Protein AF-A0A7H1QD44-F1 (afdb_monomer_lite)

pLDDT: mean 73.2, std 10.93, range [48.62, 91.38]

Structure (mmCIF, N/CA/C/O backbone):
data_AF-A0A7H1QD44-F1
#
_entry.id   AF-A0A7H1QD44-F1
#
loop_
_atom_site.group_PDB
_atom_site.id
_atom_site.type_symbol
_atom_site.label_atom_id
_atom_site.label_alt_id
_atom_site.label_comp_id
_atom_site.label_asym_id
_atom_site.label_entity_id
_atom_site.label_seq_id
_atom_site.pdbx_PDB_ins_code
_atom_site.Cartn_x
_atom_site.Cartn_y
_atom_site.Cartn_z
_atom_site.occupancy
_atom_site.B_iso_or_equiv
_atom_site.auth_seq_id
_atom_site.auth_comp_id
_atom_site.auth_asym_id
_atom_site.auth_atom_id
_atom_site.pdbx_PDB_model_num
ATOM 1 N N . MET A 1 1 ? -14.297 10.198 7.508 1.00 60.88 1 MET A N 1
ATOM 2 C CA . MET A 1 1 ? -14.849 9.160 6.610 1.00 60.88 1 MET A CA 1
ATOM 3 C C . MET A 1 1 ? -15.222 7.949 7.438 1.00 60.88 1 MET A C 1
ATOM 5 O O . MET A 1 1 ? -14.572 7.720 8.456 1.00 60.88 1 MET A O 1
ATOM 9 N N . ALA A 1 2 ? -16.260 7.212 7.052 1.00 79.75 2 ALA A N 1
ATOM 10 C CA . ALA A 1 2 ? -16.517 5.913 7.660 1.00 79.75 2 ALA A CA 1
ATOM 11 C C . ALA A 1 2 ? -15.478 4.899 7.153 1.00 79.75 2 ALA A C 1
ATOM 13 O O . ALA A 1 2 ? -15.004 5.015 6.026 1.00 79.75 2 ALA A O 1
ATOM 14 N N . VAL A 1 3 ? -15.144 3.883 7.958 1.00 79.19 3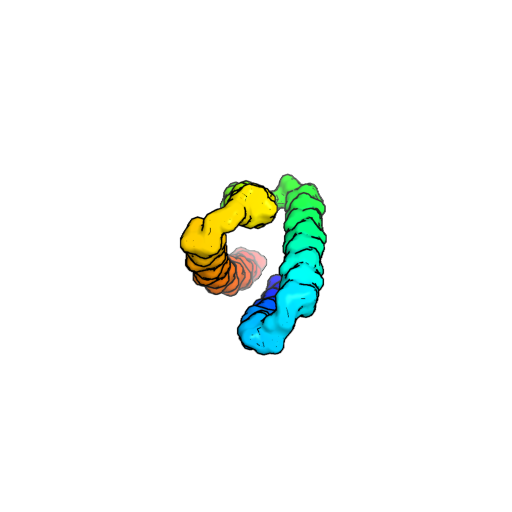 VAL A N 1
ATOM 15 C CA . VAL A 1 3 ? -14.226 2.806 7.529 1.00 79.19 3 VAL A CA 1
ATOM 16 C C . VAL A 1 3 ? -14.736 2.120 6.254 1.00 79.19 3 VAL A C 1
ATOM 18 O O . VAL A 1 3 ? -13.941 1.742 5.401 1.00 79.19 3 VAL A O 1
ATOM 21 N N . SER A 1 4 ? -16.059 2.045 6.072 1.00 79.56 4 SER A N 1
ATOM 22 C CA . SER A 1 4 ? -16.692 1.550 4.846 1.00 79.56 4 SER A CA 1
ATOM 23 C C . SER A 1 4 ? -16.313 2.347 3.596 1.00 79.56 4 SER A C 1
ATOM 25 O O . SER A 1 4 ? -16.087 1.745 2.551 1.00 79.56 4 SER A O 1
ATOM 27 N N . ASP A 1 5 ? -16.209 3.675 3.693 1.00 84.25 5 ASP A N 1
ATOM 28 C CA . ASP A 1 5 ? -15.870 4.536 2.550 1.00 84.25 5 ASP A CA 1
ATOM 29 C C . ASP A 1 5 ? -14.402 4.323 2.150 1.00 84.25 5 ASP A C 1
ATOM 31 O O . ASP A 1 5 ? -14.061 4.239 0.967 1.00 84.25 5 ASP A O 1
ATOM 35 N N . THR A 1 6 ? -13.531 4.158 3.150 1.00 84.06 6 THR A N 1
ATOM 36 C CA . THR A 1 6 ? -12.114 3.838 2.945 1.00 84.06 6 THR A CA 1
ATOM 37 C C . THR A 1 6 ? -11.934 2.448 2.327 1.00 84.06 6 THR A C 1
ATOM 39 O O . THR A 1 6 ? -11.115 2.287 1.425 1.00 84.06 6 THR A O 1
ATOM 42 N N . LEU A 1 7 ? -12.718 1.449 2.753 1.00 83.31 7 LEU A N 1
ATOM 43 C CA . LEU A 1 7 ? -12.699 0.103 2.165 1.00 83.31 7 LEU A CA 1
ATOM 44 C C . LEU A 1 7 ? -13.203 0.094 0.713 1.00 83.31 7 LEU A C 1
ATOM 46 O O . LEU A 1 7 ? -12.620 -0.590 -0.125 1.00 83.31 7 LEU A O 1
ATOM 50 N N . ALA A 1 8 ? -14.233 0.881 0.389 1.00 88.69 8 ALA A N 1
ATOM 51 C CA . ALA A 1 8 ? -14.693 1.043 -0.992 1.00 88.69 8 ALA A CA 1
ATOM 52 C C . ALA A 1 8 ? -13.599 1.664 -1.878 1.00 88.69 8 ALA A C 1
ATOM 54 O O . ALA A 1 8 ? -13.280 1.134 -2.941 1.00 88.69 8 ALA A O 1
ATOM 55 N N . THR A 1 9 ? -12.947 2.721 -1.386 1.00 86.56 9 THR A N 1
ATOM 56 C CA . THR A 1 9 ? -11.813 3.361 -2.073 1.00 86.56 9 THR A CA 1
ATOM 57 C C . THR A 1 9 ? -10.653 2.378 -2.284 1.00 86.56 9 THR A C 1
ATOM 59 O O . THR A 1 9 ? -10.023 2.368 -3.343 1.00 86.56 9 THR A O 1
ATOM 62 N N . LEU A 1 10 ? -10.366 1.523 -1.295 1.00 86.81 10 LEU A N 1
ATOM 63 C CA . LEU A 1 10 ? -9.350 0.475 -1.408 1.00 86.81 10 LEU A CA 1
ATOM 64 C C . LEU A 1 10 ? -9.691 -0.529 -2.516 1.00 86.81 10 LEU A C 1
ATOM 66 O O . LEU A 1 10 ? -8.816 -0.863 -3.312 1.00 86.81 10 LEU A O 1
ATOM 70 N N . ALA A 1 11 ? -10.947 -0.973 -2.598 1.00 88.88 11 ALA A N 1
ATOM 71 C CA . ALA A 1 11 ? -11.398 -1.903 -3.632 1.00 88.88 11 ALA A CA 1
ATOM 72 C C . ALA A 1 11 ? -11.245 -1.315 -5.045 1.00 88.88 11 ALA A C 1
ATOM 74 O O . ALA A 1 11 ? -10.734 -1.987 -5.941 1.00 88.88 11 ALA A O 1
ATOM 75 N N . GLU A 1 12 ? -11.616 -0.047 -5.237 1.00 91.38 12 GLU A N 1
ATOM 76 C CA . GLU A 1 12 ? -11.443 0.655 -6.516 1.00 91.38 12 GLU A CA 1
ATOM 77 C C . GLU A 1 12 ? -9.967 0.750 -6.923 1.00 91.38 12 GLU A C 1
ATOM 79 O O . GLU A 1 12 ? -9.608 0.441 -8.061 1.00 91.38 12 GLU A O 1
ATOM 84 N N . ARG A 1 13 ? -9.085 1.120 -5.984 1.00 87.50 13 ARG A N 1
ATOM 85 C CA . ARG A 1 13 ? -7.638 1.215 -6.237 1.00 87.50 13 ARG A CA 1
ATOM 86 C C . ARG A 1 13 ? -7.008 -0.142 -6.533 1.00 87.50 13 ARG A C 1
ATOM 88 O O . ARG A 1 13 ? -6.185 -0.237 -7.440 1.00 87.50 13 ARG A O 1
ATOM 95 N N . ALA A 1 14 ? -7.403 -1.185 -5.802 1.00 88.81 14 ALA A N 1
ATOM 96 C CA . ALA A 1 14 ? -6.942 -2.546 -6.052 1.00 88.81 14 ALA A CA 1
ATOM 97 C C . ALA A 1 14 ? -7.346 -3.012 -7.458 1.00 88.81 14 ALA A C 1
ATOM 99 O O . ALA A 1 14 ? -6.515 -3.562 -8.182 1.00 88.81 14 ALA A O 1
ATOM 100 N N . LYS A 1 15 ? -8.583 -2.714 -7.880 1.00 90.94 15 LYS A N 1
ATOM 101 C CA . LYS A 1 15 ? -9.054 -3.053 -9.225 1.00 90.94 15 LYS A CA 1
ATOM 102 C C . LYS A 1 15 ? -8.287 -2.304 -10.317 1.00 90.94 15 LYS A C 1
ATOM 104 O O . LYS A 1 15 ? -7.845 -2.914 -11.286 1.00 90.94 15 LYS A O 1
ATOM 109 N N . ALA A 1 16 ? -8.062 -1.003 -10.139 1.00 88.62 16 ALA A N 1
ATOM 110 C CA . ALA A 1 16 ? -7.262 -0.221 -11.080 1.00 88.62 16 ALA A CA 1
ATOM 111 C C . ALA A 1 16 ? -5.819 -0.755 -11.203 1.00 88.62 16 ALA A C 1
ATOM 113 O O . ALA A 1 16 ? -5.279 -0.826 -12.306 1.00 88.62 16 ALA A O 1
ATOM 114 N N . ALA A 1 17 ? -5.204 -1.173 -10.089 1.00 87.19 17 ALA A N 1
ATOM 115 C CA . ALA A 1 17 ? -3.869 -1.769 -10.095 1.00 87.19 17 ALA A CA 1
ATOM 116 C C . ALA A 1 17 ? -3.831 -3.111 -10.849 1.00 87.19 17 ALA A C 1
ATOM 118 O O . ALA A 1 17 ? -2.939 -3.315 -11.673 1.00 87.19 17 ALA A O 1
ATOM 119 N N . GLU A 1 18 ? -4.811 -3.995 -10.627 1.00 89.06 18 GLU A N 1
ATOM 120 C CA . GLU A 1 18 ? -4.971 -5.251 -11.379 1.00 89.06 18 GLU A CA 1
ATOM 121 C C . GLU A 1 18 ? -5.061 -4.990 -12.895 1.00 89.06 18 GLU A C 1
ATOM 123 O O . GLU A 1 18 ? -4.348 -5.605 -13.697 1.00 89.06 18 GLU A O 1
ATOM 128 N N . ASP A 1 19 ? -5.897 -4.030 -13.294 1.00 89.31 19 ASP A N 1
ATOM 129 C CA . ASP A 1 19 ? -6.106 -3.687 -14.699 1.00 89.31 19 ASP A CA 1
ATOM 130 C C . ASP A 1 19 ? -4.832 -3.099 -15.334 1.00 89.31 19 ASP A C 1
ATOM 132 O O . ASP A 1 19 ? -4.486 -3.453 -16.463 1.00 89.31 19 ASP A O 1
ATOM 136 N N . HIS A 1 20 ? -4.080 -2.253 -14.623 1.00 86.38 20 HIS A N 1
ATOM 137 C CA . HIS A 1 20 ? -2.807 -1.718 -15.122 1.00 86.38 20 HIS A CA 1
ATOM 138 C C . HIS A 1 20 ? -1.740 -2.807 -15.294 1.00 86.38 20 HIS A C 1
ATOM 140 O O . HIS A 1 20 ? -1.078 -2.852 -16.337 1.00 86.38 20 HIS A O 1
ATOM 146 N N . VAL A 1 21 ? -1.601 -3.704 -14.310 1.00 85.81 21 VAL A N 1
ATOM 147 C CA . VAL A 1 21 ? -0.623 -4.803 -14.339 1.00 85.81 21 VAL A CA 1
ATOM 148 C C . VAL A 1 21 ? -0.939 -5.788 -15.463 1.00 85.81 21 VAL A C 1
ATOM 150 O O . VAL A 1 21 ? -0.045 -6.149 -16.226 1.00 85.81 21 VAL A O 1
ATOM 153 N N . SER A 1 22 ? -2.205 -6.175 -15.641 1.00 86.00 22 SER A N 1
ATOM 154 C CA . SER A 1 22 ? -2.600 -7.093 -16.723 1.00 86.00 22 SER A CA 1
ATOM 155 C C . SER A 1 22 ? -2.311 -6.528 -18.120 1.00 86.00 22 SER A C 1
ATOM 157 O O . SER A 1 22 ? -1.925 -7.263 -19.031 1.00 86.00 22 SER A O 1
ATOM 159 N N . GLN A 1 23 ? -2.420 -5.209 -18.289 1.00 86.56 23 GLN A N 1
ATOM 160 C CA . GLN A 1 23 ? -2.113 -4.536 -19.548 1.00 86.56 23 GLN A CA 1
ATOM 161 C C . GLN A 1 23 ? -0.605 -4.374 -19.796 1.00 86.56 23 GLN A C 1
ATOM 163 O O . GLN A 1 23 ? -0.212 -4.174 -20.948 1.00 86.56 23 GLN A O 1
ATOM 168 N N . ALA A 1 24 ? 0.249 -4.470 -18.769 1.00 83.25 24 ALA A N 1
ATOM 169 C CA . ALA A 1 24 ? 1.694 -4.248 -18.886 1.00 83.25 24 ALA A CA 1
ATOM 170 C C . ALA A 1 24 ? 2.358 -5.161 -19.932 1.00 83.25 24 ALA A C 1
ATOM 172 O O . ALA A 1 24 ? 3.211 -4.705 -20.692 1.00 83.25 24 ALA A O 1
ATOM 173 N N . ALA A 1 25 ? 1.899 -6.412 -20.055 1.00 76.19 25 ALA A N 1
ATOM 174 C CA . ALA A 1 25 ? 2.408 -7.381 -21.031 1.00 76.19 25 ALA A CA 1
ATOM 175 C C . ALA A 1 25 ? 2.151 -6.987 -22.502 1.00 76.19 25 ALA A C 1
ATOM 177 O O . ALA A 1 25 ? 2.800 -7.507 -23.407 1.00 76.19 25 ALA A O 1
ATOM 178 N N . THR A 1 26 ? 1.205 -6.077 -22.753 1.00 82.12 26 THR A N 1
ATOM 179 C CA . THR A 1 26 ? 0.826 -5.622 -24.105 1.00 82.12 26 THR A CA 1
ATOM 180 C C . THR A 1 26 ? 1.455 -4.285 -24.504 1.00 82.12 26 THR A C 1
ATOM 182 O O . THR A 1 26 ? 1.296 -3.848 -25.644 1.00 82.12 26 THR A O 1
ATOM 185 N N . LYS A 1 27 ? 2.168 -3.625 -23.582 1.00 83.25 27 LYS A N 1
ATOM 186 C CA . LYS A 1 27 ? 2.701 -2.270 -23.767 1.00 83.25 27 LYS A CA 1
ATOM 187 C C . LYS A 1 27 ? 4.089 -2.288 -24.390 1.00 83.25 27 LYS A C 1
ATOM 189 O O . LYS A 1 27 ? 4.903 -3.176 -24.142 1.00 83.25 27 LYS A O 1
ATOM 194 N N . ASN A 1 28 ? 4.378 -1.264 -25.189 1.00 87.69 28 ASN A N 1
ATOM 195 C CA . ASN A 1 28 ? 5.745 -1.019 -25.633 1.00 87.69 28 ASN A CA 1
ATOM 196 C C . ASN A 1 28 ? 6.577 -0.384 -24.499 1.00 87.69 28 ASN A C 1
ATOM 198 O O . ASN A 1 28 ? 6.047 0.058 -23.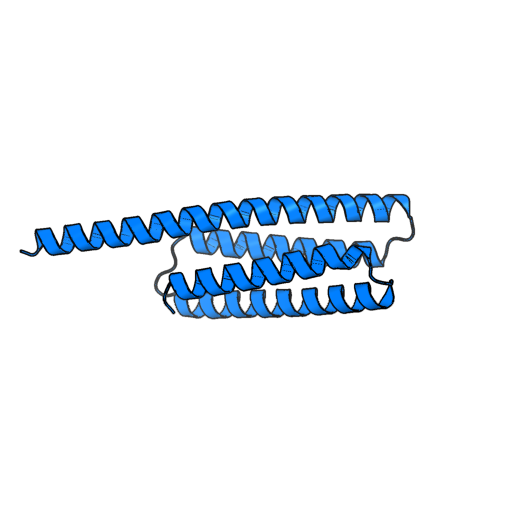478 1.00 87.69 28 ASN A O 1
ATOM 202 N N . ARG A 1 29 ? 7.901 -0.324 -24.680 1.00 78.06 29 ARG A N 1
ATOM 203 C CA . ARG A 1 29 ? 8.835 0.163 -23.652 1.00 78.06 29 ARG A CA 1
ATOM 204 C C . ARG A 1 29 ? 8.528 1.587 -23.173 1.00 78.06 29 ARG A C 1
ATOM 206 O O . ARG A 1 29 ? 8.649 1.850 -21.983 1.00 78.06 29 ARG A O 1
ATOM 213 N N . GLU A 1 30 ? 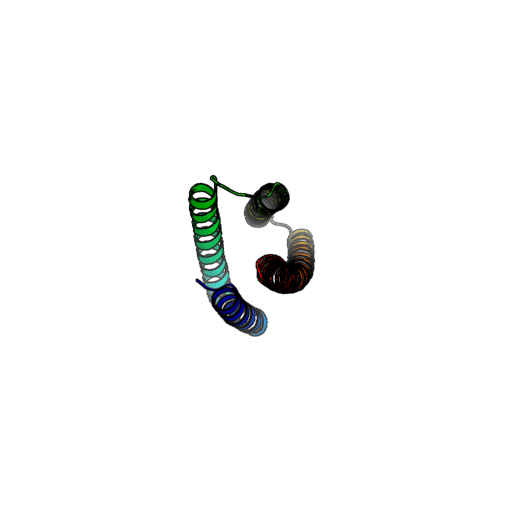8.166 2.492 -24.077 1.00 79.12 30 GLU A N 1
ATOM 214 C CA . GLU A 1 30 ? 7.896 3.898 -23.742 1.00 79.12 30 GLU A CA 1
ATOM 215 C C . GLU A 1 30 ? 6.602 4.040 -22.936 1.00 79.12 30 GLU A C 1
ATOM 217 O O . GLU A 1 30 ? 6.572 4.747 -21.931 1.00 79.12 30 GLU A O 1
ATOM 222 N N . GLN A 1 31 ? 5.558 3.305 -23.325 1.00 79.69 31 GLN A N 1
ATOM 223 C CA . GLN A 1 31 ? 4.289 3.249 -22.600 1.00 79.69 31 GLN A CA 1
ATOM 224 C C . GLN A 1 31 ? 4.470 2.660 -21.200 1.00 79.69 31 GLN A C 1
ATOM 226 O O . GLN A 1 31 ? 3.988 3.232 -20.226 1.00 79.69 31 GLN A O 1
ATOM 231 N N . LEU A 1 32 ? 5.207 1.550 -21.090 1.00 83.50 32 LEU A N 1
ATOM 232 C CA . LEU A 1 32 ? 5.486 0.922 -19.801 1.00 83.50 32 LEU A CA 1
ATOM 233 C C . LEU A 1 32 ? 6.319 1.841 -18.896 1.00 83.50 32 LEU A C 1
ATOM 235 O O . LEU A 1 32 ? 6.049 1.933 -17.704 1.00 83.50 32 LEU A O 1
ATOM 239 N N . GLN A 1 33 ? 7.294 2.565 -19.456 1.00 77.25 33 GLN A N 1
ATOM 240 C CA . GLN A 1 33 ? 8.093 3.529 -18.699 1.00 77.25 33 GLN A CA 1
ATOM 241 C C . GLN A 1 33 ? 7.230 4.666 -18.134 1.00 77.25 33 GLN A C 1
ATOM 243 O O . GLN A 1 33 ? 7.341 4.977 -16.950 1.00 77.25 33 GLN A O 1
ATOM 248 N N . ALA A 1 34 ? 6.339 5.241 -18.946 1.00 79.12 34 ALA A N 1
ATOM 249 C CA . ALA A 1 34 ? 5.442 6.308 -18.505 1.00 79.12 34 ALA A CA 1
ATOM 250 C C . ALA A 1 34 ? 4.500 5.854 -17.375 1.00 79.12 34 ALA A C 1
ATOM 252 O O . ALA A 1 34 ? 4.235 6.608 -16.440 1.00 79.12 34 ALA A O 1
ATOM 253 N N . GLU A 1 35 ? 4.014 4.613 -17.427 1.00 82.69 35 GLU A N 1
ATOM 254 C CA . GLU A 1 35 ? 3.172 4.062 -16.364 1.00 82.69 35 GLU A CA 1
ATOM 255 C C . GLU A 1 35 ? 3.932 3.760 -15.082 1.00 82.69 35 GLU A C 1
ATOM 257 O O . GLU A 1 35 ? 3.402 4.007 -14.002 1.00 82.69 35 GLU A O 1
ATOM 262 N N . VAL A 1 36 ? 5.174 3.281 -15.180 1.00 82.00 36 VAL A N 1
ATOM 263 C CA . VAL A 1 36 ? 6.046 3.106 -14.012 1.00 82.00 36 VAL A CA 1
ATOM 264 C C . VAL A 1 36 ? 6.293 4.446 -13.321 1.00 82.00 36 VAL A C 1
ATOM 266 O O . VAL A 1 36 ? 6.210 4.525 -12.095 1.00 82.00 36 VAL A O 1
ATOM 269 N N . ASP A 1 37 ? 6.566 5.503 -14.088 1.00 76.88 37 ASP A N 1
ATOM 270 C CA . ASP A 1 37 ? 6.800 6.835 -13.528 1.00 76.88 37 ASP A CA 1
ATOM 271 C C . ASP A 1 37 ? 5.528 7.396 -12.869 1.00 76.88 37 ASP A C 1
ATOM 273 O O . ASP A 1 37 ? 5.587 7.867 -11.733 1.00 76.88 37 ASP A O 1
ATOM 277 N N . ARG A 1 38 ? 4.359 7.231 -13.500 1.00 80.56 38 ARG A N 1
ATOM 278 C CA . ARG A 1 38 ? 3.072 7.618 -12.905 1.00 80.56 38 ARG A CA 1
ATOM 279 C C . ARG A 1 38 ? 2.751 6.835 -11.631 1.00 80.56 38 ARG A C 1
ATOM 281 O O . ARG A 1 38 ? 2.411 7.431 -10.616 1.00 80.56 38 ARG A O 1
ATOM 288 N N . ALA A 1 39 ? 2.892 5.510 -11.658 1.00 82.06 39 ALA A N 1
ATOM 289 C CA . ALA A 1 39 ? 2.645 4.663 -10.491 1.00 82.06 39 ALA A CA 1
ATOM 290 C C . ALA A 1 39 ? 3.566 5.038 -9.319 1.00 82.06 39 ALA A C 1
ATOM 292 O O . ALA A 1 39 ? 3.164 4.977 -8.157 1.00 82.06 39 ALA A O 1
ATOM 293 N N . ARG A 1 40 ? 4.797 5.469 -9.620 1.00 77.12 40 ARG A N 1
ATOM 294 C CA . ARG A 1 40 ? 5.734 5.982 -8.621 1.00 77.12 40 ARG A CA 1
ATOM 295 C C . ARG A 1 40 ? 5.258 7.298 -8.010 1.00 77.12 40 ARG A C 1
ATOM 297 O O . ARG A 1 40 ? 5.324 7.435 -6.790 1.00 77.12 40 ARG A O 1
ATOM 304 N N . GLU A 1 41 ? 4.812 8.248 -8.823 1.00 78.69 41 GLU A N 1
ATOM 305 C CA . GLU A 1 41 ? 4.272 9.525 -8.339 1.00 78.69 41 GLU A CA 1
ATOM 306 C C . GLU A 1 41 ? 3.029 9.310 -7.466 1.00 78.69 41 GLU A C 1
ATOM 308 O O . GLU A 1 41 ? 2.963 9.840 -6.356 1.00 78.69 41 GLU A O 1
ATOM 313 N N . ASP A 1 42 ? 2.105 8.452 -7.904 1.00 79.50 42 ASP A N 1
ATOM 314 C CA . ASP A 1 42 ? 0.894 8.105 -7.153 1.00 79.50 42 ASP A CA 1
ATOM 315 C C . ASP A 1 42 ? 1.239 7.456 -5.797 1.00 79.50 42 ASP A C 1
ATOM 317 O O . ASP A 1 42 ? 0.676 7.818 -4.758 1.00 79.50 42 ASP A O 1
ATOM 321 N N . ALA A 1 43 ? 2.214 6.539 -5.775 1.00 75.00 43 ALA A N 1
ATOM 322 C CA . ALA A 1 43 ? 2.687 5.907 -4.544 1.00 75.00 43 ALA A CA 1
ATOM 323 C C . ALA A 1 43 ? 3.343 6.914 -3.582 1.00 75.00 43 ALA A C 1
ATOM 325 O O . ALA A 1 43 ? 3.127 6.848 -2.370 1.00 75.00 43 ALA A O 1
ATOM 326 N N . GLN A 1 44 ? 4.125 7.864 -4.104 1.00 74.56 44 GLN A N 1
ATOM 327 C CA . GLN A 1 44 ? 4.743 8.922 -3.300 1.00 74.56 44 GLN A CA 1
ATOM 328 C C . GLN A 1 44 ? 3.703 9.885 -2.724 1.00 74.56 44 GLN A C 1
ATOM 330 O O . GLN A 1 44 ? 3.786 10.228 -1.543 1.00 74.56 44 GLN A O 1
ATOM 335 N N . ALA A 1 45 ? 2.710 10.281 -3.523 1.00 77.06 45 ALA A N 1
ATOM 336 C CA . ALA A 1 45 ? 1.610 11.124 -3.072 1.00 77.06 45 ALA A CA 1
ATOM 337 C C . ALA A 1 45 ? 0.824 10.448 -1.939 1.00 77.06 45 ALA A C 1
ATOM 339 O O . ALA A 1 45 ? 0.566 11.073 -0.911 1.00 77.06 45 ALA A O 1
ATOM 340 N N . GLN A 1 46 ? 0.532 9.150 -2.069 1.00 75.31 46 GLN A N 1
ATOM 341 C CA . GLN A 1 46 ? -0.149 8.409 -1.009 1.00 75.31 46 GLN A CA 1
ATOM 342 C C . GLN A 1 46 ? 0.686 8.218 0.254 1.00 75.31 46 GLN A C 1
ATOM 344 O O . GLN A 1 46 ? 0.165 8.331 1.363 1.00 75.31 46 GLN A O 1
ATOM 349 N N . ALA A 1 47 ? 1.991 7.983 0.121 1.00 69.75 47 ALA A N 1
ATOM 350 C CA . ALA A 1 47 ? 2.871 7.930 1.283 1.00 69.75 47 ALA A CA 1
ATOM 351 C C . ALA A 1 47 ? 2.908 9.273 2.040 1.00 69.75 47 ALA A C 1
ATOM 353 O O . ALA A 1 47 ? 2.944 9.276 3.272 1.00 69.75 47 ALA A O 1
ATOM 354 N N . ALA A 1 48 ? 2.867 10.402 1.323 1.00 71.06 48 ALA A N 1
ATOM 355 C CA . ALA A 1 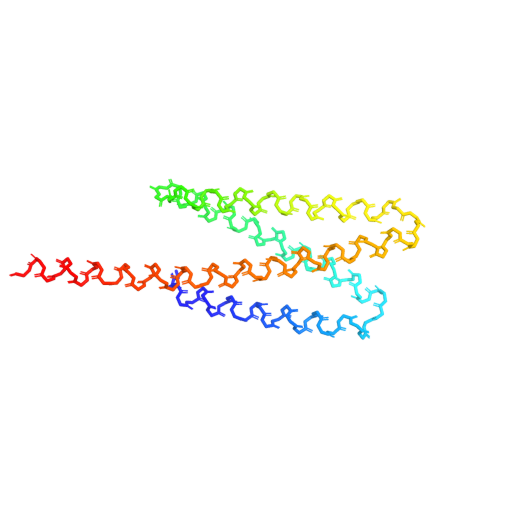48 ? 2.813 11.733 1.924 1.00 71.06 48 ALA A CA 1
ATOM 356 C C . ALA A 1 48 ? 1.478 11.990 2.648 1.00 71.06 48 ALA A C 1
ATOM 358 O O . ALA A 1 48 ? 1.492 12.428 3.798 1.00 71.06 48 ALA A O 1
ATOM 359 N N . GLU A 1 49 ? 0.346 11.642 2.030 1.00 73.44 49 GLU A N 1
ATOM 360 C CA . GLU A 1 49 ? -0.991 11.764 2.637 1.00 73.44 49 GLU A CA 1
ATOM 361 C C . GLU A 1 49 ? -1.117 10.909 3.913 1.00 73.44 49 GLU A C 1
ATOM 363 O O . GLU A 1 49 ? -1.631 11.354 4.945 1.00 73.44 49 GLU A O 1
ATOM 368 N N . LEU A 1 50 ? -0.563 9.691 3.897 1.00 68.81 50 LEU A N 1
ATOM 369 C CA . LEU A 1 50 ? -0.514 8.818 5.072 1.00 68.81 50 LEU A CA 1
ATOM 370 C C . LEU A 1 50 ? 0.351 9.402 6.204 1.00 68.81 50 LEU A C 1
ATOM 372 O O . LEU A 1 50 ? 0.060 9.219 7.387 1.00 68.81 50 LEU A O 1
ATOM 376 N N . GLN A 1 51 ? 1.439 10.090 5.859 1.00 65.12 51 GLN A N 1
ATOM 377 C CA . GLN A 1 51 ? 2.300 10.745 6.840 1.00 65.12 51 GLN A CA 1
ATOM 378 C C . GLN A 1 51 ? 1.623 11.972 7.468 1.00 65.12 51 GLN A C 1
ATOM 380 O O . GLN A 1 51 ? 1.800 12.208 8.663 1.00 65.12 51 GLN A O 1
ATOM 385 N N . GLU A 1 52 ? 0.865 12.741 6.688 1.00 68.81 52 GLU A N 1
ATOM 386 C CA . GLU A 1 52 ? 0.110 13.905 7.161 1.00 68.81 52 GLU A CA 1
ATOM 387 C C . GLU A 1 52 ? -1.039 13.486 8.086 1.00 68.81 52 GLU A C 1
ATOM 389 O O . GLU A 1 52 ? -1.083 13.901 9.244 1.00 68.81 52 GLU A O 1
ATOM 394 N N . SER A 1 53 ? -1.878 12.549 7.641 1.00 64.44 53 SER A N 1
ATOM 395 C CA . SER A 1 53 ? -3.000 12.024 8.435 1.00 64.44 53 SER A CA 1
ATOM 396 C C . SER A 1 53 ? -2.572 11.396 9.769 1.00 64.44 53 SER A C 1
ATOM 398 O O . SER A 1 53 ? -3.289 11.488 10.766 1.00 64.44 53 SER A O 1
ATOM 400 N N . ALA A 1 54 ? -1.384 10.792 9.834 1.00 58.34 54 ALA A N 1
ATOM 401 C CA . ALA A 1 54 ? -0.850 10.258 11.083 1.00 58.34 54 ALA A CA 1
ATOM 402 C C . ALA A 1 54 ? -0.333 11.324 12.057 1.00 58.34 54 ALA A C 1
ATOM 404 O O . ALA A 1 54 ? -0.392 11.103 13.264 1.00 58.34 54 ALA A O 1
ATOM 405 N N . ARG A 1 55 ? 0.150 12.472 11.569 1.00 61.09 55 ARG A N 1
ATOM 406 C CA . ARG A 1 55 ? 0.490 13.611 12.439 1.00 61.09 55 ARG A CA 1
ATOM 407 C C . ARG A 1 55 ? -0.768 14.216 13.055 1.00 61.09 55 ARG A C 1
ATOM 409 O O . ARG A 1 55 ? -0.772 14.554 14.231 1.00 61.09 55 ARG A O 1
ATOM 416 N N . ASP A 1 56 ? -1.863 14.255 12.304 1.00 57.56 56 ASP A N 1
ATOM 417 C CA . ASP A 1 56 ? -3.147 14.747 12.815 1.00 57.56 56 ASP A CA 1
ATOM 418 C C . ASP A 1 56 ? -3.786 13.787 13.833 1.00 57.56 56 ASP A C 1
ATOM 420 O O . ASP A 1 56 ? -4.477 14.210 14.763 1.00 57.56 56 ASP A O 1
ATOM 424 N N . ALA A 1 57 ? -3.532 12.483 13.697 1.00 55.53 57 ALA A N 1
ATOM 425 C CA . ALA A 1 57 ? -4.030 11.459 14.611 1.00 55.53 57 ALA A CA 1
ATOM 426 C C . ALA A 1 57 ? -3.183 11.286 15.892 1.00 55.53 57 ALA A C 1
ATOM 428 O O . ALA A 1 57 ? -3.607 10.552 16.790 1.00 55.53 57 ALA A O 1
ATOM 429 N N . GLU A 1 58 ? -2.044 11.983 16.026 1.00 48.62 58 GLU A N 1
ATOM 430 C CA . GLU A 1 58 ? -1.029 11.850 17.095 1.00 48.62 58 GLU A CA 1
ATOM 431 C C . GLU A 1 58 ? -1.583 12.002 18.533 1.00 48.62 58 GLU A C 1
ATOM 433 O O . GLU A 1 58 ? -0.941 11.608 19.503 1.00 48.62 58 GLU A O 1
ATOM 438 N N . ALA A 1 59 ? -2.832 12.444 18.69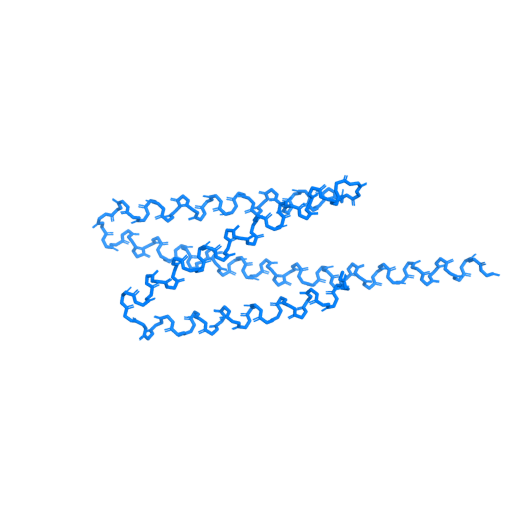9 1.00 50.69 59 ALA A N 1
ATOM 439 C CA . ALA A 1 59 ? -3.520 12.419 19.986 1.00 50.69 59 ALA A CA 1
ATOM 440 C C . ALA A 1 59 ? -3.943 11.011 20.479 1.00 50.69 59 ALA A C 1
ATOM 442 O O . ALA A 1 59 ? -4.164 10.864 21.683 1.00 50.69 59 ALA A O 1
ATOM 443 N N . LYS A 1 60 ? -4.099 9.983 19.618 1.00 49.84 60 LYS A N 1
ATOM 444 C CA . LYS A 1 60 ? -4.608 8.639 20.014 1.00 49.84 60 LYS A CA 1
ATOM 445 C C . LYS A 1 60 ? -4.181 7.482 19.091 1.00 49.84 60 LYS A C 1
ATOM 447 O O . LYS A 1 60 ? -5.007 6.654 18.707 1.00 49.84 60 LYS A O 1
ATOM 452 N N . ILE A 1 61 ? -2.912 7.392 18.721 1.00 53.84 61 ILE A N 1
ATOM 453 C CA . ILE A 1 61 ? -2.434 6.289 17.877 1.00 53.84 61 ILE A CA 1
ATOM 454 C C . ILE A 1 61 ? -2.016 5.087 18.741 1.00 53.84 61 ILE A C 1
ATOM 456 O O . ILE A 1 61 ? -1.211 5.229 19.660 1.00 53.84 61 ILE A O 1
ATOM 460 N N . SER A 1 62 ? -2.545 3.894 18.447 1.00 59.91 62 SER A N 1
ATOM 461 C CA . SER A 1 62 ? -2.086 2.638 19.055 1.00 59.91 62 SER A CA 1
ATOM 462 C C . SER A 1 62 ? -0.673 2.288 18.568 1.00 59.91 62 SER A C 1
ATOM 464 O O . SER A 1 62 ? -0.319 2.539 17.419 1.00 59.91 62 SER A O 1
ATOM 466 N N . GLN A 1 63 ? 0.148 1.682 19.429 1.00 58.47 63 GLN A N 1
ATOM 467 C CA . GLN A 1 63 ? 1.535 1.294 19.122 1.00 58.47 63 GLN A CA 1
ATOM 468 C C . GLN A 1 63 ? 1.666 0.477 17.816 1.00 58.47 63 GLN A C 1
ATOM 470 O O . GLN A 1 63 ? 2.598 0.691 17.044 1.00 58.47 63 GLN A O 1
ATOM 475 N N . TRP A 1 64 ? 0.669 -0.365 17.520 1.00 57.59 64 TRP A N 1
ATOM 476 C CA . TRP A 1 64 ? 0.549 -1.132 16.275 1.00 57.59 64 TRP A CA 1
ATOM 477 C C . TRP A 1 64 ? 0.581 -0.264 15.005 1.00 57.59 64 TRP A C 1
ATOM 479 O O . TRP A 1 64 ? 1.247 -0.598 14.026 1.00 57.59 64 TRP A O 1
ATOM 489 N N . TRP A 1 65 ? -0.088 0.890 15.013 1.00 57.22 65 TRP A N 1
ATOM 490 C CA . TRP A 1 65 ? -0.120 1.784 13.854 1.00 57.22 65 TRP A CA 1
ATOM 491 C C . TRP A 1 65 ? 1.224 2.485 13.618 1.00 57.22 65 TRP A C 1
ATOM 493 O O . TRP A 1 65 ? 1.642 2.663 12.473 1.00 57.22 65 TRP A O 1
ATOM 503 N N . ALA A 1 66 ? 1.944 2.834 14.689 1.00 62.47 66 ALA A N 1
ATOM 504 C CA . ALA A 1 66 ? 3.289 3.397 14.578 1.00 62.47 66 ALA A CA 1
ATOM 505 C C . ALA A 1 66 ? 4.279 2.391 13.956 1.00 62.47 66 ALA A C 1
ATOM 507 O O . ALA A 1 66 ? 5.091 2.765 13.103 1.00 62.47 66 ALA A O 1
ATOM 508 N N . GLU A 1 67 ? 4.169 1.112 14.327 1.00 64.06 67 GLU A N 1
ATOM 509 C CA . GLU A 1 67 ? 4.952 0.016 13.743 1.00 64.06 67 GLU A CA 1
ATOM 510 C C . GLU A 1 67 ? 4.607 -0.206 12.263 1.00 64.06 67 GLU A C 1
ATOM 512 O O . GLU A 1 67 ? 5.508 -0.308 11.426 1.00 64.06 67 GLU A O 1
ATOM 517 N N . MET A 1 68 ? 3.318 -0.184 11.905 1.00 64.94 68 MET A N 1
ATOM 518 C CA . MET A 1 68 ? 2.871 -0.304 10.514 1.00 64.94 68 MET A CA 1
ATOM 519 C C . MET A 1 68 ? 3.415 0.836 9.637 1.00 64.94 68 MET A C 1
ATOM 521 O O . MET A 1 68 ? 3.945 0.583 8.552 1.00 64.94 68 MET A O 1
ATOM 525 N N . GLN A 1 69 ? 3.385 2.083 10.122 1.00 61.50 69 GLN A N 1
ATOM 526 C CA . GLN A 1 69 ? 3.987 3.212 9.407 1.00 61.50 69 GLN A CA 1
ATOM 527 C C . GLN A 1 69 ? 5.500 3.070 9.229 1.00 61.50 69 GLN A C 1
ATOM 529 O O . GLN A 1 69 ? 6.042 3.447 8.188 1.00 61.50 69 GLN A O 1
ATOM 534 N N . GLN A 1 70 ? 6.209 2.564 10.240 1.00 67.94 70 GLN A N 1
ATOM 535 C CA . GLN A 1 70 ? 7.650 2.357 10.143 1.00 67.94 70 GLN A CA 1
ATOM 536 C C . GLN A 1 70 ? 7.989 1.267 9.121 1.00 67.94 70 GLN A C 1
ATOM 538 O O . GLN A 1 70 ? 8.877 1.477 8.293 1.00 67.94 70 GLN A O 1
ATOM 543 N N . ASN A 1 71 ? 7.248 0.158 9.117 1.00 66.56 71 ASN A N 1
ATOM 544 C CA . ASN A 1 71 ? 7.400 -0.891 8.110 1.00 66.56 71 ASN A CA 1
ATOM 545 C C . ASN A 1 71 ? 7.106 -0.380 6.696 1.00 66.56 71 ASN A C 1
ATOM 547 O O . ASN A 1 71 ? 7.878 -0.659 5.781 1.00 66.56 71 ASN A O 1
ATOM 551 N N . TRP A 1 72 ? 6.063 0.435 6.521 1.00 60.09 72 TRP A N 1
ATOM 552 C CA . TRP A 1 72 ? 5.748 1.060 5.235 1.00 60.09 72 TRP A CA 1
ATOM 553 C C . TRP A 1 72 ? 6.864 1.990 4.734 1.00 60.09 72 TRP A C 1
ATOM 555 O O . TRP A 1 72 ? 7.271 1.910 3.571 1.00 60.09 72 TRP A O 1
ATOM 565 N N . ARG A 1 73 ? 7.417 2.844 5.612 1.00 61.88 73 ARG A N 1
ATOM 566 C CA . ARG A 1 73 ? 8.558 3.717 5.273 1.00 61.88 73 ARG A CA 1
ATOM 567 C C . ARG A 1 73 ? 9.783 2.905 4.856 1.00 61.88 73 ARG A C 1
ATOM 569 O O . ARG A 1 73 ? 10.409 3.226 3.848 1.00 61.88 73 ARG A O 1
ATOM 576 N N . ASN A 1 74 ? 10.094 1.842 5.597 1.00 65.62 74 ASN A N 1
ATOM 577 C CA . ASN A 1 74 ? 11.212 0.953 5.285 1.00 65.62 74 ASN A CA 1
ATOM 578 C C . ASN A 1 74 ? 11.007 0.244 3.938 1.00 65.62 74 ASN A C 1
ATOM 580 O O . ASN A 1 74 ? 11.933 0.189 3.130 1.00 65.62 74 ASN A O 1
ATOM 584 N N . HIS A 1 75 ? 9.794 -0.245 3.669 1.00 63.53 75 HIS A N 1
ATOM 585 C CA . HIS A 1 75 ? 9.448 -0.890 2.404 1.00 63.53 75 HIS A CA 1
ATOM 586 C C . HIS A 1 75 ? 9.567 0.083 1.220 1.00 63.53 75 HIS A C 1
ATOM 588 O O . HIS A 1 75 ? 10.253 -0.211 0.244 1.00 63.53 75 HIS A O 1
ATOM 594 N N . THR A 1 76 ? 9.008 1.290 1.339 1.00 56.28 76 THR A N 1
ATOM 595 C CA . THR A 1 76 ? 9.074 2.328 0.293 1.00 56.28 76 THR A CA 1
ATOM 596 C C . THR A 1 76 ? 10.514 2.772 0.006 1.00 56.28 76 THR A C 1
ATOM 598 O O . THR A 1 76 ? 10.897 2.969 -1.153 1.00 56.28 76 THR A O 1
ATOM 601 N N . ALA A 1 77 ? 11.341 2.907 1.050 1.00 60.94 77 ALA A N 1
ATOM 602 C CA . ALA A 1 77 ? 12.757 3.240 0.915 1.00 60.94 77 ALA A CA 1
ATOM 603 C C . ALA A 1 77 ? 13.543 2.122 0.211 1.00 60.94 77 ALA A C 1
ATOM 605 O O . ALA A 1 77 ? 14.346 2.407 -0.679 1.00 60.94 77 ALA A O 1
ATOM 606 N N . LYS A 1 78 ? 13.268 0.856 0.557 1.00 62.38 78 LYS A N 1
ATOM 607 C CA . LYS A 1 78 ? 13.870 -0.313 -0.096 1.00 62.38 78 LYS A CA 1
ATOM 608 C C . LYS A 1 78 ? 13.500 -0.370 -1.581 1.00 62.38 78 LYS A C 1
ATOM 610 O O . LYS A 1 78 ? 14.395 -0.406 -2.417 1.00 62.38 78 LYS A O 1
ATOM 615 N N . VAL A 1 79 ? 12.213 -0.245 -1.918 1.00 57.09 79 VAL A N 1
ATOM 616 C CA . VAL A 1 79 ? 11.739 -0.222 -3.315 1.00 57.09 79 VAL A CA 1
ATOM 617 C C . VAL A 1 79 ? 12.404 0.906 -4.112 1.00 57.09 79 VAL A C 1
ATOM 619 O O . VAL A 1 79 ? 12.872 0.684 -5.228 1.00 57.09 79 VAL A O 1
ATOM 622 N N . SER A 1 80 ? 12.513 2.105 -3.533 1.00 54.00 80 SER A N 1
ATOM 623 C CA . SER A 1 80 ? 13.185 3.241 -4.181 1.00 54.00 80 SER A CA 1
ATOM 624 C C . SER A 1 80 ? 14.677 2.974 -4.430 1.00 54.00 80 SER A C 1
ATOM 626 O O . SER A 1 80 ? 15.182 3.272 -5.514 1.00 54.00 80 SER A O 1
ATOM 628 N N . SER A 1 81 ? 15.373 2.369 -3.462 1.00 57.44 81 SER A N 1
ATOM 629 C CA . SER A 1 81 ? 16.788 1.997 -3.583 1.00 57.44 81 SER A CA 1
ATOM 630 C C . SER A 1 81 ? 17.021 0.898 -4.628 1.00 57.44 81 SER A C 1
ATOM 632 O O . SER A 1 81 ? 17.954 0.996 -5.433 1.00 57.44 81 SER A O 1
ATOM 634 N N . ASP A 1 82 ? 16.143 -0.104 -4.683 1.00 58.41 82 ASP A N 1
ATOM 635 C CA . ASP A 1 82 ? 16.211 -1.200 -5.654 1.00 58.41 82 ASP A CA 1
ATOM 636 C C . ASP A 1 82 ? 15.959 -0.700 -7.088 1.00 58.41 82 ASP A C 1
ATOM 638 O O . ASP A 1 82 ? 16.542 -1.209 -8.045 1.00 58.41 82 ASP A O 1
ATOM 642 N N . ILE A 1 83 ? 15.116 0.323 -7.268 1.00 54.69 83 ILE A N 1
ATOM 643 C CA . ILE A 1 83 ? 14.889 0.973 -8.572 1.00 54.69 83 ILE A CA 1
ATOM 644 C C . ILE A 1 83 ? 16.122 1.773 -9.020 1.00 54.69 83 ILE A C 1
ATOM 646 O O . ILE A 1 83 ? 16.502 1.729 -10.193 1.00 54.69 83 ILE A O 1
ATOM 650 N N . GLU A 1 84 ? 16.767 2.508 -8.113 1.00 56.12 84 GLU A N 1
ATOM 651 C CA . GLU A 1 84 ? 17.989 3.254 -8.442 1.00 56.12 84 GLU A CA 1
ATOM 652 C C . GLU A 1 84 ? 19.167 2.343 -8.784 1.00 56.12 84 GLU A C 1
ATOM 654 O O . GLU A 1 84 ? 19.970 2.689 -9.653 1.00 56.12 84 GLU A O 1
ATOM 659 N N . THR A 1 85 ? 19.257 1.189 -8.125 1.00 55.94 85 THR A N 1
ATOM 660 C CA . THR A 1 85 ? 20.267 0.164 -8.409 1.00 55.94 85 THR A CA 1
ATOM 661 C C . THR A 1 85 ? 20.037 -0.441 -9.794 1.00 55.94 85 THR A C 1
ATOM 663 O O . THR A 1 85 ? 20.948 -0.410 -10.623 1.00 55.94 85 THR A O 1
ATOM 666 N N . ARG A 1 86 ? 18.789 -0.823 -10.111 1.00 56.09 86 ARG A N 1
ATOM 667 C CA . ARG A 1 86 ? 18.373 -1.314 -11.440 1.00 56.09 86 ARG A CA 1
ATOM 668 C C . ARG A 1 86 ? 18.752 -0.372 -12.585 1.00 56.09 86 ARG A C 1
ATOM 670 O O . ARG A 1 86 ? 19.181 -0.823 -13.641 1.00 56.09 86 ARG A O 1
ATOM 677 N N . LYS A 1 87 ? 18.638 0.947 -12.388 1.00 56.03 87 LYS A N 1
ATOM 678 C CA . LYS A 1 87 ? 19.013 1.952 -13.405 1.00 56.03 87 LYS A CA 1
ATOM 679 C C . LYS A 1 87 ? 20.520 2.013 -13.701 1.00 56.03 87 LYS A C 1
ATOM 681 O O . LYS A 1 87 ? 20.895 2.580 -14.724 1.00 56.03 87 LYS A O 1
ATOM 686 N N . ARG A 1 88 ? 21.382 1.481 -12.826 1.00 55.97 88 ARG A N 1
ATOM 687 C CA . ARG A 1 88 ? 22.852 1.559 -12.951 1.00 55.97 88 ARG A CA 1
ATOM 688 C C . ARG A 1 88 ? 23.497 0.258 -13.432 1.00 55.97 88 ARG A C 1
ATOM 690 O O . ARG A 1 88 ? 24.669 0.279 -13.805 1.00 55.97 88 ARG A O 1
ATOM 697 N N . GLU A 1 89 ? 22.776 -0.860 -13.428 1.00 56.22 89 GLU A N 1
ATOM 698 C CA . GLU A 1 89 ? 23.334 -2.165 -13.782 1.00 56.22 89 GLU A CA 1
ATOM 699 C C . GLU A 1 89 ? 23.168 -2.508 -15.275 1.00 56.22 89 GLU A C 1
ATOM 701 O O . GLU A 1 89 ? 22.113 -2.320 -15.870 1.00 56.22 89 GLU A O 1
ATOM 706 N N . HIS A 1 90 ? 24.232 -3.034 -15.898 1.00 58.66 90 HIS A N 1
ATOM 707 C CA . HIS A 1 90 ? 24.308 -3.263 -17.352 1.00 58.66 90 HIS A CA 1
ATOM 708 C C . HIS A 1 90 ? 24.147 -4.738 -17.783 1.00 58.66 90 HIS A C 1
ATOM 710 O O . HIS A 1 90 ? 24.192 -5.028 -18.979 1.00 58.66 90 HIS A O 1
ATOM 716 N N . SER A 1 91 ? 23.989 -5.689 -16.849 1.00 73.12 91 SER A N 1
ATOM 717 C CA . SER A 1 91 ? 23.923 -7.124 -17.185 1.00 73.12 91 SER A CA 1
ATOM 718 C C . SER A 1 91 ? 22.482 -7.646 -17.237 1.00 73.12 91 SER A C 1
ATOM 720 O O . SER A 1 91 ? 21.741 -7.544 -16.261 1.00 73.12 91 SER A O 1
ATOM 722 N N . ALA A 1 92 ? 22.094 -8.252 -18.364 1.00 70.38 92 ALA A N 1
ATOM 723 C CA . ALA A 1 92 ? 20.725 -8.722 -18.598 1.00 70.38 92 ALA A CA 1
ATOM 724 C C . ALA A 1 92 ? 20.264 -9.804 -17.601 1.00 70.38 92 ALA A C 1
ATOM 726 O O . ALA A 1 92 ? 19.126 -9.771 -17.147 1.00 70.38 92 ALA A O 1
ATOM 727 N N . ALA A 1 93 ? 21.149 -10.734 -17.219 1.00 73.75 93 ALA A N 1
ATOM 728 C CA . ALA A 1 93 ? 20.817 -11.804 -16.273 1.00 73.75 93 ALA A CA 1
ATOM 729 C C . ALA A 1 93 ? 20.517 -11.271 -14.864 1.00 73.75 93 ALA A C 1
ATOM 731 O O . ALA A 1 93 ? 19.631 -11.774 -14.178 1.00 73.75 93 ALA A O 1
ATOM 732 N N . ARG A 1 94 ? 21.235 -10.229 -14.436 1.00 75.69 94 ARG A N 1
ATOM 733 C CA . ARG A 1 94 ? 21.014 -9.610 -13.130 1.00 75.69 94 ARG A CA 1
ATOM 734 C C . ARG A 1 94 ? 19.777 -8.717 -13.127 1.00 75.69 94 ARG A C 1
ATOM 736 O O . ARG A 1 94 ? 19.003 -8.796 -12.185 1.00 75.69 94 ARG A O 1
ATOM 743 N N . ALA A 1 95 ? 19.532 -7.989 -14.218 1.00 73.06 95 ALA A N 1
ATOM 744 C CA . ALA A 1 95 ? 18.297 -7.230 -14.404 1.00 73.06 95 ALA A CA 1
ATOM 745 C C . ALA A 1 95 ? 17.043 -8.127 -14.369 1.00 73.06 95 ALA A C 1
ATOM 747 O O . ALA A 1 95 ? 16.046 -7.746 -13.762 1.00 73.06 95 ALA A O 1
ATOM 748 N N . ALA A 1 96 ? 17.100 -9.325 -14.966 1.00 74.50 96 ALA A N 1
ATOM 749 C CA . ALA A 1 96 ? 16.015 -10.307 -14.881 1.00 74.50 96 ALA A CA 1
ATOM 750 C C . ALA A 1 96 ? 15.804 -10.799 -13.438 1.00 74.50 96 ALA A C 1
ATOM 752 O O . ALA A 1 96 ? 14.698 -10.727 -12.920 1.00 74.50 96 ALA A O 1
ATOM 753 N N . HIS A 1 97 ? 16.879 -11.188 -12.747 1.00 75.88 97 HIS A N 1
ATOM 754 C CA . HIS A 1 97 ? 16.804 -11.641 -11.352 1.00 75.88 97 HIS A CA 1
ATOM 755 C C . HIS A 1 97 ? 16.281 -10.561 -10.386 1.00 75.88 97 HIS A C 1
ATOM 757 O O . HIS A 1 97 ? 15.610 -10.855 -9.397 1.00 75.88 97 HIS A O 1
ATOM 763 N N . GLU A 1 98 ? 16.595 -9.292 -10.644 1.00 75.69 98 GLU A N 1
ATOM 764 C CA . GLU A 1 98 ? 16.054 -8.158 -9.888 1.00 75.69 98 GLU A CA 1
ATOM 765 C C . GLU A 1 98 ? 14.573 -7.902 -10.188 1.00 75.69 98 GLU A C 1
ATOM 767 O O . GLU A 1 98 ? 13.837 -7.518 -9.278 1.00 75.69 98 GLU A O 1
ATOM 772 N N . ALA A 1 99 ? 14.125 -8.128 -11.426 1.00 77.94 99 ALA A N 1
ATOM 773 C CA . ALA A 1 99 ? 12.707 -8.084 -11.772 1.00 77.94 99 ALA A CA 1
ATOM 774 C C . ALA A 1 99 ? 11.928 -9.190 -11.041 1.00 77.94 99 ALA A C 1
ATOM 776 O O . ALA A 1 99 ? 10.963 -8.870 -10.352 1.00 77.94 99 ALA A O 1
ATOM 777 N N . ASP A 1 100 ? 12.418 -10.435 -11.065 1.00 75.75 100 ASP A N 1
ATOM 778 C CA . ASP A 1 100 ? 11.795 -11.572 -10.367 1.00 75.75 100 ASP A CA 1
ATOM 779 C C . ASP A 1 100 ? 11.644 -11.305 -8.860 1.00 75.75 100 ASP A C 1
ATOM 781 O O . ASP A 1 100 ? 10.605 -11.571 -8.253 1.00 75.75 100 ASP A O 1
ATOM 785 N N . ARG A 1 101 ? 12.678 -10.727 -8.231 1.00 73.44 101 ARG A N 1
ATOM 786 C CA . ARG A 1 101 ? 12.609 -10.314 -6.821 1.00 73.44 101 ARG A CA 1
ATOM 787 C C . ARG A 1 101 ? 11.579 -9.218 -6.582 1.00 73.44 101 ARG A C 1
ATOM 789 O O . ARG A 1 101 ? 10.884 -9.270 -5.574 1.00 73.44 101 ARG A O 1
ATOM 796 N N . ALA A 1 102 ? 11.497 -8.227 -7.466 1.00 78.75 102 ALA A N 1
ATOM 797 C CA . ALA A 1 102 ? 10.528 -7.146 -7.328 1.00 78.75 102 ALA A CA 1
ATOM 798 C C . ALA A 1 102 ? 9.085 -7.659 -7.459 1.00 78.75 102 ALA A C 1
ATOM 800 O O . ALA A 1 102 ? 8.217 -7.213 -6.713 1.00 78.75 102 ALA A O 1
ATOM 801 N N . GLU A 1 103 ? 8.836 -8.613 -8.358 1.00 79.75 103 GLU A N 1
ATOM 802 C CA . GLU A 1 103 ? 7.534 -9.272 -8.499 1.00 79.75 103 GLU A CA 1
ATOM 803 C C . GLU A 1 103 ? 7.178 -10.102 -7.254 1.00 79.75 103 GLU A C 1
ATOM 805 O O . GLU A 1 103 ? 6.054 -10.015 -6.759 1.00 79.75 103 GLU A O 1
ATOM 810 N N . ALA A 1 104 ? 8.140 -10.839 -6.687 1.00 70.94 104 ALA A N 1
ATOM 811 C CA . ALA A 1 104 ? 7.939 -11.591 -5.446 1.00 70.94 104 ALA A CA 1
ATOM 812 C C . ALA A 1 104 ? 7.667 -10.679 -4.232 1.00 70.94 104 ALA A C 1
ATOM 814 O O . ALA A 1 104 ? 6.751 -10.948 -3.452 1.00 70.94 104 ALA A O 1
ATOM 815 N N . ASP A 1 105 ? 8.419 -9.580 -4.088 1.00 69.81 105 ASP A N 1
ATOM 816 C CA . ASP A 1 105 ? 8.192 -8.581 -3.034 1.00 69.81 105 ASP A CA 1
ATOM 817 C C . ASP A 1 105 ? 6.801 -7.924 -3.193 1.00 69.81 105 ASP A C 1
ATOM 819 O O . ASP A 1 105 ? 6.112 -7.696 -2.196 1.00 69.81 105 ASP A O 1
ATOM 823 N N . ALA A 1 106 ? 6.346 -7.671 -4.429 1.00 79.12 106 ALA A N 1
ATOM 824 C CA . ALA A 1 106 ? 5.006 -7.144 -4.701 1.00 79.12 106 ALA A CA 1
ATOM 825 C C . ALA A 1 106 ? 3.892 -8.143 -4.336 1.00 79.12 106 ALA A C 1
ATOM 827 O O . ALA A 1 106 ? 2.897 -7.749 -3.727 1.00 79.12 106 ALA A O 1
ATOM 828 N N . ALA A 1 107 ? 4.064 -9.433 -4.646 1.00 74.00 107 ALA A N 1
ATOM 829 C CA . ALA A 1 107 ? 3.111 -10.476 -4.260 1.00 74.00 107 ALA A CA 1
ATOM 830 C C . ALA A 1 107 ? 2.968 -10.579 -2.731 1.00 74.00 107 ALA A C 1
ATOM 832 O O . ALA A 1 107 ? 1.851 -10.564 -2.211 1.00 74.00 107 ALA A O 1
ATOM 833 N N . ALA A 1 108 ? 4.088 -10.575 -2.001 1.00 64.62 108 ALA A N 1
ATOM 834 C CA . ALA A 1 108 ? 4.083 -10.578 -0.538 1.00 64.62 108 ALA A CA 1
ATOM 835 C C . ALA A 1 108 ? 3.396 -9.329 0.052 1.00 64.62 108 ALA A C 1
ATOM 837 O O . ALA A 1 108 ? 2.690 -9.416 1.058 1.00 64.62 108 ALA A O 1
ATOM 838 N N . ALA A 1 109 ? 3.561 -8.160 -0.579 1.00 77.06 109 ALA A N 1
ATOM 839 C CA . ALA A 1 109 ? 2.876 -6.937 -0.163 1.00 77.06 109 ALA A CA 1
ATOM 840 C C . ALA A 1 109 ? 1.347 -7.030 -0.339 1.00 77.06 109 ALA A C 1
ATOM 842 O O . ALA A 1 109 ? 0.605 -6.562 0.528 1.00 77.06 109 ALA A O 1
ATOM 843 N N . VAL A 1 110 ? 0.867 -7.663 -1.416 1.00 77.25 110 VAL A N 1
ATOM 844 C CA . VAL A 1 110 ? -0.569 -7.915 -1.628 1.00 77.25 110 VAL A CA 1
ATOM 845 C C . VAL A 1 110 ? -1.122 -8.872 -0.569 1.00 77.25 110 VAL A C 1
ATOM 847 O O . VAL A 1 110 ? -2.167 -8.584 0.013 1.00 77.25 110 VAL A O 1
ATOM 850 N N . GLU A 1 111 ? -0.419 -9.965 -0.259 1.00 68.94 111 GLU A N 1
ATOM 851 C CA . GLU A 1 111 ? -0.821 -10.895 0.810 1.00 68.94 111 GLU A CA 1
ATOM 852 C C . GLU A 1 111 ? -0.929 -10.194 2.169 1.00 68.94 111 GLU A C 1
ATOM 854 O O . GLU A 1 111 ? -1.906 -10.378 2.899 1.00 68.94 111 GLU A O 1
ATOM 859 N N . PHE A 1 112 ? 0.035 -9.326 2.487 1.00 68.38 112 PHE A N 1
ATOM 860 C CA . PHE A 1 112 ? -0.020 -8.510 3.694 1.00 68.38 112 PHE A CA 1
ATOM 861 C C . PHE A 1 112 ? -1.228 -7.562 3.693 1.00 68.38 112 PHE A C 1
ATOM 863 O O . PHE A 1 112 ? -1.943 -7.482 4.691 1.00 68.38 112 PHE A O 1
ATOM 870 N N . ALA A 1 113 ? -1.501 -6.874 2.580 1.00 79.69 113 ALA A N 1
ATOM 871 C CA . ALA A 1 113 ? -2.658 -5.986 2.471 1.00 79.69 113 ALA A CA 1
ATOM 872 C C . ALA A 1 113 ? -3.986 -6.735 2.688 1.00 79.69 113 ALA A C 1
ATOM 874 O O . ALA A 1 113 ? -4.863 -6.233 3.390 1.00 79.69 113 ALA A O 1
ATOM 875 N N . LEU A 1 114 ? -4.116 -7.956 2.157 1.00 74.88 114 LEU A N 1
ATOM 876 C CA . LEU A 1 114 ? -5.283 -8.812 2.390 1.00 74.88 114 LEU A CA 1
ATOM 877 C C . LEU A 1 114 ? -5.459 -9.154 3.877 1.00 74.88 114 LEU A C 1
ATOM 879 O O . LEU A 1 114 ? -6.574 -9.069 4.392 1.00 74.88 114 LEU A O 1
ATOM 883 N N . ALA A 1 115 ? -4.372 -9.478 4.583 1.00 63.69 115 ALA A N 1
ATOM 884 C CA . ALA A 1 115 ? -4.415 -9.730 6.024 1.00 63.69 115 ALA A CA 1
ATOM 885 C C . ALA A 1 115 ? -4.853 -8.484 6.820 1.00 63.69 115 ALA A C 1
ATOM 887 O O . ALA A 1 115 ? -5.669 -8.581 7.736 1.00 63.69 115 ALA A O 1
ATOM 888 N N . VAL A 1 116 ? -4.375 -7.294 6.440 1.00 75.44 116 VAL A N 1
ATOM 889 C CA . VAL A 1 116 ? -4.761 -6.025 7.086 1.00 75.44 116 VAL A CA 1
ATOM 890 C C . VAL A 1 116 ? -6.251 -5.713 6.905 1.00 75.44 116 VAL A C 1
ATOM 892 O O . VAL A 1 116 ? -6.883 -5.199 7.831 1.00 75.44 116 VAL A O 1
ATOM 895 N N . ILE A 1 117 ? -6.839 -6.036 5.747 1.00 78.62 117 ILE A N 1
ATOM 896 C CA . ILE A 1 117 ? -8.284 -5.866 5.514 1.00 78.62 117 ILE A CA 1
ATOM 897 C C . ILE A 1 117 ? -9.092 -6.722 6.498 1.00 78.62 117 ILE A C 1
ATOM 899 O O . ILE A 1 117 ? -10.037 -6.217 7.105 1.00 78.62 117 ILE A O 1
ATOM 903 N N . GLN A 1 118 ? -8.698 -7.984 6.694 1.00 69.25 118 GLN A N 1
ATOM 904 C CA . GLN A 1 118 ? -9.370 -8.899 7.625 1.00 69.25 118 GLN A CA 1
ATOM 905 C C . GLN A 1 118 ? -9.287 -8.401 9.076 1.00 69.25 118 GLN A C 1
ATOM 907 O O . GLN A 1 118 ? -10.296 -8.374 9.779 1.00 69.25 118 GLN A O 1
ATOM 912 N N . GLU A 1 119 ? -8.113 -7.935 9.507 1.00 68.44 119 GLU A N 1
ATOM 913 C CA . GLU A 1 119 ? -7.928 -7.358 10.847 1.00 68.44 119 GLU A CA 1
ATOM 914 C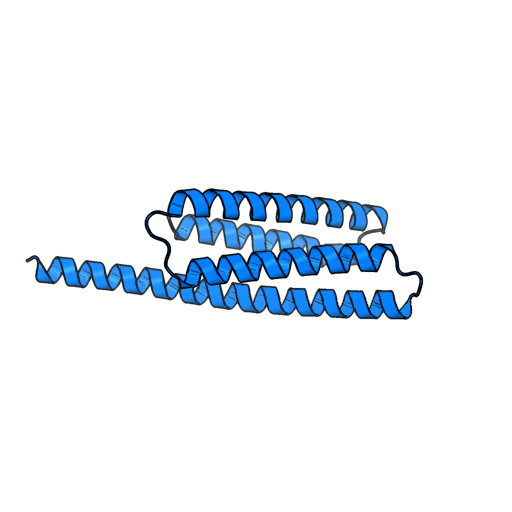 C . GLU A 1 119 ? -8.772 -6.087 11.044 1.00 68.44 119 GLU A C 1
ATOM 916 O O . GLU A 1 119 ? -9.361 -5.867 12.102 1.00 68.44 119 GLU A O 1
ATOM 921 N N . THR A 1 120 ? -8.886 -5.258 10.003 1.00 76.25 120 THR A N 1
ATOM 922 C CA . THR A 1 120 ? -9.711 -4.042 10.039 1.00 76.25 120 THR A CA 1
ATOM 923 C C . THR A 1 120 ? -11.189 -4.375 10.232 1.00 76.25 120 THR A C 1
ATOM 925 O O . THR A 1 120 ? -11.868 -3.724 11.030 1.00 76.25 120 THR A O 1
ATOM 928 N N . GLU A 1 121 ? -11.702 -5.384 9.522 1.00 77.81 121 GLU A N 1
ATOM 929 C CA . GLU A 1 121 ? -13.076 -5.858 9.699 1.00 77.81 121 GLU A CA 1
ATOM 930 C C . GLU A 1 121 ? -13.311 -6.336 11.136 1.00 77.81 121 GLU A C 1
ATOM 932 O O . GLU A 1 121 ? -14.252 -5.874 11.789 1.00 77.81 121 GLU A O 1
ATOM 937 N N . TYR A 1 122 ? -12.418 -7.188 11.648 1.00 70.25 122 TYR A N 1
ATOM 938 C CA . TYR A 1 122 ? -12.466 -7.674 13.024 1.00 70.25 122 TYR A CA 1
ATOM 939 C C . TYR A 1 122 ? -12.535 -6.520 14.036 1.00 70.25 122 TYR A C 1
ATOM 941 O O . TYR A 1 122 ? -13.469 -6.459 14.838 1.00 70.25 122 TYR A O 1
ATOM 949 N N . ALA A 1 123 ? -11.614 -5.557 13.953 1.00 72.94 123 ALA A N 1
ATOM 950 C CA . ALA A 1 123 ? -11.546 -4.438 14.888 1.00 72.94 123 ALA A CA 1
ATOM 951 C C . ALA A 1 123 ? -12.811 -3.557 14.866 1.00 72.94 123 ALA A C 1
ATOM 953 O O . ALA A 1 123 ? -13.267 -3.083 15.910 1.00 72.94 123 ALA A O 1
ATOM 954 N N . VAL A 1 124 ? -13.413 -3.335 13.690 1.00 78.81 124 VAL A N 1
ATOM 955 C CA . VAL A 1 124 ? -14.665 -2.567 13.572 1.00 78.81 124 VAL A CA 1
ATOM 956 C C . VAL A 1 124 ? -15.838 -3.312 14.206 1.00 78.81 124 VAL A C 1
ATOM 958 O O . VAL A 1 124 ? -16.675 -2.681 14.861 1.00 78.81 124 VAL A O 1
ATOM 961 N N . LEU A 1 125 ? -15.927 -4.628 14.006 1.00 80.38 125 LEU A N 1
ATOM 962 C CA . LEU A 1 125 ? -16.984 -5.451 14.591 1.00 80.38 125 LEU A CA 1
ATOM 963 C C . LEU A 1 125 ? -16.854 -5.526 16.117 1.00 80.38 125 LEU A C 1
ATOM 965 O O . LEU A 1 125 ? -17.845 -5.297 16.813 1.00 80.38 125 LEU A O 1
ATOM 969 N N . ASP A 1 126 ? -15.644 -5.744 16.631 1.00 74.19 126 ASP A N 1
ATOM 970 C CA . ASP A 1 126 ? -15.360 -5.772 18.070 1.00 74.19 126 ASP A CA 1
ATOM 971 C C . ASP A 1 126 ? -15.697 -4.430 18.741 1.00 74.19 126 ASP A C 1
ATOM 973 O O . ASP A 1 126 ? -16.433 -4.372 19.727 1.00 74.19 126 ASP A O 1
ATOM 977 N N . ALA A 1 127 ? -15.295 -3.310 18.130 1.00 77.44 127 ALA A N 1
ATOM 978 C CA . ALA A 1 127 ? -15.637 -1.980 18.632 1.00 77.44 127 ALA A CA 1
ATOM 979 C C . ALA A 1 127 ? -17.155 -1.717 18.661 1.00 77.44 127 ALA A C 1
ATOM 981 O O . ALA A 1 127 ? -17.645 -1.003 19.542 1.00 77.44 127 ALA A O 1
ATOM 982 N N . ARG A 1 128 ? -17.920 -2.264 17.704 1.00 86.62 128 ARG A N 1
ATOM 983 C CA . ARG A 1 128 ? -19.390 -2.175 17.712 1.00 86.62 128 ARG A CA 1
ATOM 984 C C . ARG A 1 128 ? -19.993 -3.009 18.839 1.00 86.62 128 ARG A C 1
ATOM 986 O O . ARG A 1 128 ? -20.876 -2.500 19.527 1.00 86.62 128 ARG A O 1
ATOM 993 N N . LEU A 1 129 ? -19.503 -4.230 19.050 1.00 76.88 129 LEU A N 1
ATOM 994 C CA . LEU A 1 129 ? -19.943 -5.092 20.148 1.00 76.88 129 LEU A CA 1
ATOM 995 C C . LEU A 1 129 ? -19.688 -4.428 21.507 1.00 76.88 129 LEU A C 1
ATOM 997 O O . LEU A 1 129 ? -20.613 -4.290 22.302 1.00 76.88 129 LEU A O 1
ATOM 1001 N N . ALA A 1 130 ? -18.478 -3.909 21.728 1.00 81.31 130 ALA A N 1
ATOM 1002 C CA . ALA A 1 130 ? -18.118 -3.219 22.965 1.00 81.31 130 ALA A CA 1
ATOM 1003 C C . ALA A 1 130 ? -19.026 -2.010 23.264 1.00 81.31 130 ALA A C 1
ATOM 1005 O O . ALA A 1 130 ? -19.352 -1.743 24.422 1.00 81.31 130 ALA A O 1
ATOM 1006 N N . ARG A 1 131 ? -19.474 -1.280 22.231 1.00 84.75 131 ARG A N 1
ATOM 1007 C CA . ARG A 1 131 ? -20.451 -0.188 22.396 1.00 84.75 131 ARG A CA 1
ATOM 1008 C C . ARG A 1 131 ? -21.826 -0.696 22.814 1.00 84.75 131 ARG A C 1
ATOM 1010 O O . ARG A 1 131 ? -22.415 -0.113 23.715 1.00 84.75 131 ARG A O 1
ATOM 1017 N N . MET A 1 132 ? -22.312 -1.778 22.206 1.00 89.00 132 MET A N 1
ATOM 1018 C CA . MET A 1 132 ? -23.592 -2.385 22.590 1.00 89.00 132 MET A CA 1
ATOM 1019 C C . MET A 1 132 ? -23.571 -2.849 24.049 1.00 89.00 132 MET A C 1
ATOM 1021 O O . MET A 1 132 ? -24.491 -2.550 24.804 1.00 89.00 132 MET A O 1
ATOM 1025 N N . GLU A 1 133 ? -22.489 -3.506 24.473 1.00 85.06 133 GLU A N 1
ATOM 1026 C CA . GLU A 1 133 ? -22.323 -3.933 25.865 1.00 85.06 133 GLU A CA 1
ATOM 1027 C C . GLU A 1 133 ? -22.267 -2.756 26.848 1.00 85.06 133 GLU A C 1
ATOM 1029 O O . GLU A 1 133 ? -22.764 -2.858 27.971 1.00 85.06 133 GLU A O 1
ATOM 1034 N N . ALA A 1 134 ? -21.647 -1.640 26.454 1.00 86.00 134 ALA A N 1
ATOM 1035 C CA . ALA A 1 134 ? -21.611 -0.429 27.266 1.00 86.00 134 ALA A CA 1
ATOM 1036 C C . ALA A 1 134 ? -23.003 0.210 27.403 1.00 86.00 134 ALA A C 1
ATOM 1038 O O . ALA A 1 134 ? -23.386 0.584 28.512 1.00 86.00 134 ALA A O 1
ATOM 1039 N N . ASP A 1 135 ? -23.765 0.286 26.309 1.00 89.69 135 ASP A N 1
ATOM 1040 C CA . ASP A 1 135 ? -25.132 0.816 26.303 1.00 89.69 135 ASP A CA 1
ATOM 1041 C C . ASP A 1 135 ? -26.078 -0.042 27.157 1.00 89.69 135 ASP A C 1
ATOM 1043 O O . ASP A 1 135 ? -26.911 0.498 27.884 1.00 89.69 135 ASP A O 1
ATOM 1047 N N . ASP A 1 136 ? -25.925 -1.369 27.123 1.00 87.62 136 ASP A N 1
ATOM 1048 C CA . ASP A 1 136 ? -26.713 -2.287 27.952 1.00 87.62 136 ASP A CA 1
ATOM 1049 C C . ASP A 1 136 ? -26.381 -2.157 29.444 1.00 87.62 136 ASP A C 1
ATOM 1051 O O . ASP A 1 136 ? -27.279 -2.222 30.278 1.00 87.62 136 ASP A O 1
ATOM 1055 N N . LYS A 1 137 ? -25.111 -1.918 29.799 1.00 82.88 137 LYS A N 1
ATOM 1056 C CA . LYS A 1 137 ? -24.688 -1.669 31.192 1.00 82.88 137 LYS A CA 1
ATOM 1057 C C . LYS A 1 137 ? -25.106 -0.297 31.726 1.00 82.88 137 LYS A C 1
ATOM 1059 O O . LYS A 1 137 ? -25.061 -0.089 32.937 1.00 82.88 137 LYS A O 1
ATOM 1064 N N . ALA A 1 138 ? -25.446 0.644 30.848 1.00 79.88 138 ALA A N 1
ATOM 1065 C CA . ALA A 1 138 ? -25.885 1.989 31.214 1.00 79.88 138 ALA A CA 1
ATOM 1066 C C . ALA A 1 138 ? -27.410 2.101 31.428 1.00 79.88 138 ALA A C 1
ATOM 1068 O O . ALA A 1 138 ? -27.885 3.179 31.795 1.00 79.88 138 ALA A O 1
ATOM 1069 N N . ARG A 1 139 ? -28.164 1.021 31.182 1.00 64.38 139 ARG A N 1
ATOM 1070 C CA . ARG A 1 139 ? -29.615 0.905 31.405 1.00 64.38 139 ARG A CA 1
ATOM 1071 C C . ARG A 1 139 ? -29.931 0.298 32.767 1.00 64.38 139 ARG A C 1
ATOM 1073 O O . ARG A 1 139 ? -30.961 0.718 33.338 1.00 64.38 139 ARG A O 1
#

Foldseek 3Di:
DPVVVVVVVVVVVVVVVVVVVVCLVVDDPVVNVVVVVVVLVVLVVVLVVLVVVVVVVVVDDDPVVVVVNVVVVVLNVVVVVLVVVLVPDDDPVVNVVSVVVVVVSVVVVVVVVVVVVVVVVVVVVVVVVVVVVVVVVVD

Radius of gyration: 19.49 Å; chains: 1; bounding box: 54×27×57 Å

Secondary structure (DSSP, 8-state):
--HHHHHHHHHHHHHHHHHHHHHHTT--HHHHHHHHHHHHHHHHHHHHHHHHHHHHTTTS--HHHHHHHHHHHHHHHHHHHHHHHHTT---HHHHHHHHHHHHHHHHHHHHHHHHHHHHHHHHHHHHHHHHHHHHHHT-

Sequence (139 aa):
MAVSDTLATLAERAKAAEDHVSQAATKNREQLQAEVDRAREDAQAQAAELQESARDAEAKISQWWAEMQQNWRNHTAKVSSDIETRKREHSAARAAHEADRAEADAAAAVEFALAVIQETEYAVLDARLARMEADDKAR

Organism: NCBI:txid146922